Protein AF-A0A6B0T8A2-F1 (afdb_monomer_lite)

Secondary structure (DSSP, 8-state):
-EEEEEEE-TTS--HHHHHHHHHHHT--S--EEEESTTSSSHHHHHHHHHHHHHHHH-SSPPPGGGB-TTSSB--TT-EEEEE-TTS-EEEEETHHHHHHH--

Organism: NCBI:txid2692199

Sequence (103 aa):
MEVRAYVYDSSAPAEHVEAVLDRLEDRPEEINYVDIDAAETRADGRREAMLTVKNAVGIGTPPDELYGPDGRPDLTVGALITEEPTGRRSLHVGTEALDALDT

pLDDT: mean 89.88, std 5.07, range [67.5, 96.25]

Structure (mmCIF, N/CA/C/O backbone):
data_AF-A0A6B0T8A2-F1
#
_entry.id   AF-A0A6B0T8A2-F1
#
loop_
_atom_site.group_PDB
_atom_site.id
_atom_site.type_symbol
_atom_site.label_atom_id
_atom_site.label_alt_id
_atom_site.label_comp_id
_atom_site.label_asym_id
_atom_site.label_entity_id
_atom_site.label_seq_id
_atom_site.pdbx_PDB_ins_code
_atom_site.Cartn_x
_atom_site.Cartn_y
_atom_site.Cartn_z
_atom_site.occupancy
_atom_site.B_iso_or_equiv
_atom_site.auth_seq_id
_atom_site.auth_comp_id
_atom_site.auth_asym_id
_atom_site.auth_atom_id
_atom_site.pdbx_PDB_model_num
ATOM 1 N N . MET A 1 1 ? -9.559 2.250 12.500 1.00 84.31 1 MET A N 1
ATOM 2 C CA . MET A 1 1 ? -8.467 2.380 11.526 1.00 84.31 1 MET A CA 1
ATOM 3 C C . MET A 1 1 ? -9.101 2.544 10.156 1.00 84.31 1 MET A C 1
ATOM 5 O O . MET A 1 1 ? -10.008 1.782 9.861 1.00 84.31 1 MET A O 1
ATOM 9 N N . GLU A 1 2 ? -8.692 3.542 9.378 1.00 91.19 2 GLU A N 1
ATOM 10 C CA . GLU A 1 2 ? -9.204 3.806 8.022 1.00 91.19 2 GLU A CA 1
ATOM 11 C C . GLU A 1 2 ? -8.098 3.560 6.992 1.00 91.19 2 GLU A C 1
ATOM 13 O O . GLU A 1 2 ? -6.938 3.913 7.235 1.00 91.19 2 GLU A O 1
ATOM 18 N N . VAL A 1 3 ? -8.428 2.953 5.850 1.00 94.19 3 VAL A N 1
ATOM 19 C CA . VAL A 1 3 ? -7.456 2.780 4.758 1.00 94.19 3 VAL A CA 1
ATOM 20 C C . VAL A 1 3 ? -7.380 4.067 3.950 1.00 94.19 3 VAL A C 1
ATOM 22 O O . VAL A 1 3 ? -8.393 4.600 3.513 1.00 94.19 3 VAL A O 1
ATOM 25 N N . ARG A 1 4 ? -6.162 4.572 3.741 1.00 94.38 4 ARG A N 1
ATOM 26 C CA . ARG A 1 4 ? -5.928 5.807 2.981 1.00 94.38 4 ARG A CA 1
ATOM 27 C C . ARG A 1 4 ? -5.414 5.545 1.580 1.00 94.38 4 ARG A C 1
ATOM 29 O O . ARG A 1 4 ? -5.804 6.241 0.648 1.00 94.38 4 ARG A O 1
ATOM 36 N N . ALA A 1 5 ? -4.499 4.594 1.440 1.00 95.50 5 ALA A N 1
ATOM 37 C CA . ALA A 1 5 ? -3.904 4.289 0.154 1.00 95.50 5 ALA A CA 1
ATOM 38 C C . ALA A 1 5 ? -3.405 2.849 0.088 1.00 95.50 5 ALA A C 1
ATOM 40 O O . ALA A 1 5 ? -2.986 2.283 1.100 1.00 95.50 5 ALA A O 1
ATOM 41 N N . TYR A 1 6 ? -3.388 2.307 -1.124 1.00 96.25 6 TYR A N 1
ATOM 42 C CA . TYR A 1 6 ? -2.730 1.051 -1.439 1.00 96.25 6 TYR A CA 1
ATOM 43 C C . TYR A 1 6 ? -1.828 1.238 -2.659 1.00 96.25 6 TYR A C 1
ATOM 45 O O . TYR A 1 6 ? -2.268 1.720 -3.701 1.00 96.25 6 TYR A O 1
ATOM 53 N N . VAL A 1 7 ? -0.548 0.912 -2.500 1.00 96.06 7 VAL A N 1
ATOM 54 C CA . VAL A 1 7 ? 0.508 1.147 -3.491 1.00 96.06 7 VAL A CA 1
ATOM 55 C C . VAL A 1 7 ? 1.042 -0.196 -3.967 1.00 96.06 7 VAL A C 1
ATOM 57 O O . VAL A 1 7 ? 1.454 -0.991 -3.129 1.00 96.06 7 VAL A O 1
ATOM 60 N N . TYR A 1 8 ? 1.060 -0.461 -5.273 1.00 95.00 8 TYR A N 1
ATOM 61 C CA . TYR A 1 8 ? 1.448 -1.767 -5.823 1.00 95.00 8 TYR A CA 1
ATOM 62 C C . TYR A 1 8 ? 1.949 -1.673 -7.278 1.00 95.00 8 TYR A C 1
ATOM 64 O O . TYR A 1 8 ? 1.859 -0.619 -7.908 1.00 95.00 8 TYR A O 1
ATOM 72 N N . ASP A 1 9 ? 2.514 -2.764 -7.807 1.00 94.31 9 ASP A N 1
ATOM 73 C CA . ASP A 1 9 ? 2.845 -2.932 -9.235 1.00 94.31 9 ASP A CA 1
ATOM 74 C C . ASP A 1 9 ? 2.001 -4.073 -9.826 1.00 94.31 9 ASP A C 1
ATOM 76 O O . ASP A 1 9 ? 2.259 -5.250 -9.556 1.00 94.31 9 ASP A O 1
ATOM 80 N N . SER A 1 10 ? 0.988 -3.738 -10.632 1.00 92.50 10 SER A N 1
ATOM 81 C CA . SER A 1 10 ? 0.062 -4.720 -11.221 1.00 92.50 10 SER A CA 1
ATOM 82 C C . SER A 1 10 ? 0.662 -5.565 -12.348 1.00 92.50 10 SER A C 1
ATOM 84 O O . SER A 1 10 ? 0.056 -6.552 -12.766 1.00 92.50 10 SER A O 1
ATOM 86 N N . SER A 1 11 ? 1.862 -5.246 -12.837 1.00 90.94 11 SER A N 1
ATOM 87 C CA . SER A 1 11 ? 2.492 -6.042 -13.901 1.00 90.94 11 SER A CA 1
ATOM 88 C C . SER A 1 11 ? 3.146 -7.333 -13.401 1.00 90.94 11 SER A C 1
ATOM 90 O O . SER A 1 11 ? 3.430 -8.231 -14.196 1.00 90.94 11 SER A O 1
ATOM 92 N N . ALA A 1 12 ? 3.431 -7.410 -12.099 1.00 87.00 12 ALA A N 1
ATOM 93 C CA . ALA A 1 12 ? 4.010 -8.578 -11.445 1.00 87.00 12 ALA A CA 1
ATOM 94 C C . ALA A 1 12 ? 3.575 -8.645 -9.966 1.00 87.00 12 ALA A C 1
ATOM 96 O O . ALA A 1 12 ? 4.432 -8.608 -9.079 1.00 87.00 12 ALA A O 1
ATOM 97 N N . PRO A 1 13 ? 2.260 -8.715 -9.683 1.00 86.75 13 PRO A N 1
ATOM 98 C CA . PRO A 1 13 ? 1.762 -8.683 -8.319 1.00 86.75 13 PRO A CA 1
ATOM 99 C C . PRO A 1 13 ? 2.146 -9.969 -7.588 1.00 86.75 13 PRO A C 1
ATOM 101 O O . PRO A 1 13 ? 2.055 -11.072 -8.135 1.00 86.75 13 PRO A O 1
ATOM 104 N N . ALA A 1 14 ? 2.561 -9.834 -6.330 1.00 89.38 14 ALA A N 1
ATOM 105 C CA . ALA A 1 14 ? 2.639 -10.976 -5.431 1.00 89.38 14 ALA A CA 1
ATOM 106 C C . ALA A 1 14 ? 1.231 -11.544 -5.156 1.00 89.38 14 ALA A C 1
ATOM 108 O O . ALA A 1 14 ? 0.240 -10.820 -5.226 1.00 89.38 14 ALA A O 1
ATOM 109 N N . GLU A 1 15 ? 1.140 -12.832 -4.808 1.00 88.56 15 GLU A N 1
ATOM 110 C CA . GLU A 1 15 ? -0.141 -13.554 -4.663 1.00 88.56 15 GLU A CA 1
ATOM 111 C C . GLU A 1 15 ? -1.134 -12.863 -3.712 1.00 88.56 15 GLU A C 1
ATOM 113 O O . GLU A 1 15 ? -2.340 -12.882 -3.938 1.00 88.56 15 GLU A O 1
ATOM 118 N N . HIS A 1 16 ? -0.642 -12.218 -2.652 1.00 89.88 16 HIS A N 1
ATOM 119 C CA . HIS A 1 16 ? -1.483 -11.537 -1.666 1.00 89.88 16 HIS A CA 1
ATOM 120 C C . HIS A 1 16 ? -2.018 -10.174 -2.127 1.00 89.88 16 HIS A C 1
ATOM 122 O O . HIS A 1 16 ? -2.934 -9.663 -1.492 1.00 89.88 16 HIS A O 1
ATOM 128 N N . VAL A 1 17 ? -1.481 -9.575 -3.196 1.00 92.12 17 VAL A N 1
ATOM 129 C CA . VAL A 1 17 ? -1.916 -8.253 -3.688 1.00 92.12 17 VAL A CA 1
ATOM 130 C C . VAL A 1 17 ? -3.359 -8.302 -4.179 1.00 92.12 17 VAL A C 1
ATOM 132 O O . VAL A 1 17 ? -4.146 -7.426 -3.835 1.00 92.12 17 VAL A O 1
ATOM 135 N N . GLU A 1 18 ? -3.728 -9.351 -4.917 1.00 91.50 18 GLU A N 1
ATOM 136 C CA . GLU A 1 18 ? -5.107 -9.556 -5.381 1.00 91.50 18 GLU A CA 1
ATOM 137 C C . GLU A 1 18 ? -6.065 -9.675 -4.186 1.00 91.50 18 GLU A C 1
ATOM 139 O O . GLU A 1 18 ? -7.025 -8.921 -4.081 1.00 91.50 18 GLU A O 1
ATOM 144 N N . ALA A 1 19 ? -5.708 -10.491 -3.190 1.00 92.12 19 ALA A N 1
ATOM 145 C CA . ALA A 1 19 ? -6.505 -10.654 -1.975 1.00 92.12 19 ALA A CA 1
ATOM 146 C C . ALA A 1 19 ? -6.640 -9.369 -1.132 1.00 92.12 19 ALA A C 1
ATOM 148 O O . ALA A 1 19 ? -7.611 -9.233 -0.378 1.00 92.12 19 ALA A O 1
ATOM 149 N N . VAL A 1 20 ? -5.661 -8.456 -1.203 1.00 93.75 20 VAL A N 1
ATOM 150 C CA . VAL A 1 20 ? -5.765 -7.120 -0.600 1.00 93.75 20 VAL A CA 1
ATOM 151 C C . VAL A 1 20 ? -6.750 -6.276 -1.400 1.00 93.75 20 VAL A C 1
ATOM 153 O O . VAL A 1 20 ? -7.642 -5.691 -0.797 1.00 93.75 20 VAL A O 1
ATOM 156 N N . LEU A 1 21 ? -6.622 -6.231 -2.728 1.00 93.31 21 LEU A N 1
ATOM 157 C CA . LEU A 1 21 ? -7.521 -5.469 -3.597 1.00 93.31 21 LEU A CA 1
ATOM 158 C C . LEU A 1 21 ? -8.982 -5.902 -3.418 1.00 93.31 21 LEU A C 1
ATOM 160 O O . LEU A 1 21 ? -9.810 -5.040 -3.141 1.00 93.31 21 LEU A O 1
ATOM 164 N N . ASP A 1 22 ? -9.271 -7.207 -3.434 1.00 92.62 22 ASP A N 1
ATOM 165 C CA . ASP A 1 22 ? -10.617 -7.743 -3.176 1.00 92.62 22 ASP A CA 1
ATOM 166 C C . ASP A 1 22 ? -11.184 -7.232 -1.838 1.00 92.62 22 ASP A C 1
ATOM 168 O O . ASP A 1 22 ? -12.306 -6.736 -1.760 1.00 92.62 22 ASP A O 1
ATOM 172 N N . ARG A 1 23 ? -10.389 -7.286 -0.759 1.00 91.38 23 ARG A N 1
ATOM 173 C CA . ARG A 1 23 ? -10.813 -6.792 0.566 1.00 91.38 23 ARG A CA 1
ATOM 174 C C . ARG A 1 23 ? -11.039 -5.284 0.604 1.00 91.38 23 ARG A C 1
ATOM 176 O O . ARG A 1 23 ? -11.794 -4.806 1.449 1.00 91.38 23 ARG A O 1
ATOM 183 N N . LEU A 1 24 ? -10.331 -4.531 -0.230 1.00 93.00 24 LEU A N 1
ATOM 184 C CA . LEU A 1 24 ? -10.454 -3.082 -0.314 1.00 93.00 24 LEU A CA 1
ATOM 185 C C . LEU A 1 24 ? -11.679 -2.654 -1.135 1.00 93.00 24 LEU A C 1
ATOM 187 O O . LEU A 1 24 ? -12.230 -1.592 -0.856 1.00 93.00 24 LEU A O 1
ATOM 191 N N . GLU A 1 25 ? -12.148 -3.464 -2.087 1.00 90.44 25 GLU A N 1
ATOM 192 C CA . GLU A 1 25 ? -13.366 -3.177 -2.863 1.00 90.44 25 GLU A CA 1
ATOM 193 C C . GLU A 1 25 ? -14.638 -3.178 -2.002 1.00 90.44 25 GLU A C 1
ATOM 195 O O . GLU A 1 25 ? -15.545 -2.377 -2.230 1.00 90.44 25 GLU A O 1
ATOM 200 N N . ASP A 1 26 ? -14.691 -4.028 -0.976 1.00 87.06 26 ASP A N 1
ATOM 201 C CA . ASP A 1 26 ? -15.822 -4.105 -0.044 1.00 87.06 26 ASP A CA 1
ATOM 202 C C . ASP A 1 26 ? -15.837 -2.973 1.002 1.00 87.06 26 ASP A C 1
ATOM 204 O O . ASP A 1 26 ? -16.767 -2.870 1.814 1.00 87.06 26 ASP A O 1
ATOM 208 N N . ARG A 1 27 ? -14.811 -2.112 1.019 1.00 85.44 27 ARG A N 1
ATOM 209 C CA . ARG A 1 27 ? -14.691 -1.044 2.012 1.00 85.44 27 ARG A CA 1
ATOM 210 C C . ARG A 1 27 ? -15.442 0.223 1.592 1.00 85.44 27 ARG A C 1
ATOM 212 O O . ARG A 1 27 ? -15.331 0.666 0.453 1.00 85.44 27 ARG A O 1
ATOM 219 N N . PRO A 1 28 ? -16.196 0.857 2.510 1.00 84.81 28 PRO A N 1
ATOM 220 C CA . PRO A 1 28 ? -16.937 2.083 2.214 1.00 84.81 28 PRO A CA 1
ATOM 221 C C . PRO A 1 28 ? -16.052 3.338 2.089 1.00 84.81 28 PRO A C 1
ATOM 223 O O . PRO A 1 28 ? -16.571 4.406 1.761 1.00 84.81 28 PRO A O 1
ATOM 226 N N . GLU A 1 29 ? -14.760 3.253 2.413 1.00 87.94 29 GLU A N 1
ATOM 227 C CA . GLU A 1 29 ? -13.838 4.393 2.434 1.00 87.94 29 GLU A CA 1
ATOM 228 C C . GLU A 1 29 ? -13.295 4.748 1.035 1.00 87.94 29 GLU A C 1
ATOM 230 O O . GLU A 1 29 ? -13.137 3.890 0.170 1.00 87.94 29 GLU A O 1
ATOM 235 N N . GLU A 1 30 ? -12.958 6.024 0.807 1.00 88.19 30 GLU A N 1
ATOM 236 C CA . GLU A 1 30 ? -12.290 6.454 -0.430 1.00 88.19 30 GLU A CA 1
ATOM 237 C C . GLU A 1 30 ? -10.792 6.122 -0.353 1.00 88.19 30 GLU A C 1
ATOM 239 O O . GLU A 1 30 ? -10.017 6.800 0.326 1.00 88.19 30 GLU A O 1
ATOM 244 N N . ILE A 1 31 ? -10.393 5.051 -1.040 1.00 93.94 31 ILE A N 1
ATOM 245 C CA . ILE A 1 31 ? -9.023 4.538 -1.032 1.00 93.94 31 ILE A CA 1
ATOM 246 C C . ILE A 1 31 ? -8.265 5.061 -2.251 1.00 93.94 31 ILE A C 1
ATOM 248 O O . ILE A 1 31 ? -8.704 4.910 -3.391 1.00 93.94 31 ILE A O 1
ATOM 252 N N . ASN A 1 32 ? -7.087 5.642 -2.019 1.00 94.38 32 ASN A N 1
ATOM 253 C CA . ASN A 1 32 ? -6.188 6.038 -3.096 1.00 94.38 32 ASN A CA 1
ATOM 254 C C . ASN A 1 32 ? -5.358 4.842 -3.592 1.00 94.38 32 ASN A C 1
ATOM 256 O O . ASN A 1 32 ? -4.443 4.388 -2.900 1.00 94.38 32 ASN A O 1
ATOM 260 N N . TYR A 1 33 ? -5.638 4.357 -4.798 1.00 95.00 33 TYR A N 1
ATOM 261 C CA . TYR A 1 33 ? -4.863 3.292 -5.431 1.00 95.00 33 TYR A CA 1
ATOM 262 C C . TYR A 1 33 ? -3.735 3.882 -6.274 1.00 95.00 33 TYR A C 1
ATOM 264 O O . TYR A 1 33 ? -3.987 4.661 -7.189 1.00 95.00 33 TYR A O 1
ATOM 272 N N . VAL A 1 34 ? -2.496 3.483 -5.988 1.00 95.19 34 VAL A N 1
ATOM 273 C CA . VAL A 1 34 ? -1.323 3.881 -6.772 1.00 95.19 34 VAL A CA 1
ATOM 274 C C . VAL A 1 34 ? -0.709 2.637 -7.394 1.00 95.19 34 VAL A C 1
ATOM 276 O O . VAL A 1 34 ? 0.033 1.908 -6.734 1.00 95.19 34 VAL A O 1
ATOM 279 N N . ASP A 1 35 ? -1.027 2.411 -8.665 1.00 94.31 35 ASP A N 1
ATOM 280 C CA . ASP A 1 35 ? -0.459 1.332 -9.469 1.00 94.31 35 ASP A CA 1
ATOM 281 C C . ASP A 1 35 ? 0.649 1.868 -10.383 1.00 94.31 35 ASP A C 1
ATOM 283 O O . ASP A 1 35 ? 0.455 2.803 -11.163 1.00 94.31 35 ASP A O 1
ATOM 287 N N . ILE A 1 36 ? 1.829 1.261 -10.286 1.00 93.38 36 ILE A N 1
ATOM 288 C CA . ILE A 1 36 ? 2.995 1.633 -11.086 1.00 93.38 36 ILE A CA 1
ATOM 289 C C . ILE A 1 36 ? 2.783 1.372 -12.575 1.00 93.38 36 ILE A C 1
ATOM 291 O O . ILE A 1 36 ? 3.274 2.157 -13.391 1.00 93.38 36 ILE A O 1
ATOM 295 N N . ASP A 1 37 ? 2.123 0.270 -12.933 1.00 93.94 37 ASP A N 1
ATOM 296 C CA . ASP A 1 37 ? 1.981 -0.126 -14.337 1.00 93.94 37 ASP A CA 1
ATOM 297 C C . ASP A 1 37 ? 0.852 0.636 -15.041 1.00 93.94 37 ASP A C 1
ATOM 299 O O . ASP A 1 37 ? 0.923 0.866 -16.246 1.00 93.94 37 ASP A O 1
ATOM 303 N N . ALA A 1 38 ? -0.138 1.119 -14.283 1.00 92.75 38 ALA A N 1
ATOM 304 C CA . ALA A 1 38 ? -1.212 1.968 -14.795 1.00 92.75 38 ALA A CA 1
ATOM 305 C C . ALA A 1 38 ? -0.772 3.411 -15.125 1.00 92.75 38 ALA A C 1
ATOM 307 O O . ALA A 1 38 ? -1.528 4.154 -15.757 1.00 92.75 38 ALA A O 1
ATOM 308 N N . ALA A 1 39 ? 0.422 3.833 -14.699 1.00 92.62 39 ALA A N 1
ATOM 309 C CA . ALA A 1 39 ? 0.939 5.173 -14.966 1.00 92.62 39 ALA A CA 1
ATOM 310 C C . ALA A 1 39 ? 1.379 5.358 -16.432 1.00 92.62 39 ALA A C 1
ATOM 312 O O . ALA A 1 39 ? 1.775 4.411 -17.109 1.00 92.62 39 ALA A O 1
ATOM 313 N N . GLU A 1 40 ? 1.402 6.610 -16.915 1.00 91.31 40 GLU A N 1
ATOM 314 C CA . GLU A 1 40 ? 1.845 6.940 -18.285 1.00 91.31 40 GLU A CA 1
ATOM 315 C C . GLU A 1 40 ? 3.252 6.411 -18.591 1.00 91.31 40 GLU A C 1
ATOM 317 O O . GLU A 1 40 ? 3.536 5.925 -19.689 1.00 91.31 40 GLU A O 1
ATOM 322 N N . THR A 1 41 ? 4.143 6.504 -17.602 1.00 93.44 41 THR A N 1
ATOM 323 C CA . THR A 1 41 ? 5.429 5.825 -17.624 1.00 93.44 41 THR A CA 1
ATOM 324 C C . THR A 1 41 ? 5.674 5.136 -16.298 1.00 93.44 41 THR A C 1
ATOM 326 O O . THR A 1 41 ? 5.352 5.634 -15.219 1.00 93.44 41 THR A O 1
ATOM 329 N N . ARG A 1 42 ? 6.379 4.012 -16.371 1.00 89.56 42 ARG A N 1
ATOM 330 C CA . ARG A 1 42 ? 6.769 3.253 -15.185 1.00 89.56 42 ARG A CA 1
ATOM 331 C C . ARG A 1 42 ? 7.662 4.043 -14.223 1.00 89.56 42 ARG A C 1
ATOM 333 O O . ARG A 1 42 ? 7.700 3.765 -13.028 1.00 89.56 42 ARG A O 1
ATOM 340 N N . ALA A 1 43 ? 8.409 5.019 -14.740 1.00 90.38 43 ALA A N 1
ATOM 341 C CA . ALA A 1 43 ? 9.224 5.907 -13.920 1.00 90.38 43 ALA A CA 1
ATOM 342 C C . ALA A 1 43 ? 8.354 6.878 -13.109 1.00 90.38 43 ALA A C 1
ATOM 344 O O . ALA A 1 43 ? 8.644 7.108 -11.933 1.00 90.38 43 ALA A O 1
ATOM 345 N N . ASP A 1 44 ? 7.285 7.400 -13.714 1.00 92.06 44 ASP A N 1
ATOM 346 C CA . ASP A 1 44 ? 6.318 8.264 -13.038 1.00 92.06 44 ASP A CA 1
ATOM 347 C C . ASP A 1 44 ? 5.509 7.479 -12.004 1.00 92.06 44 ASP A C 1
ATOM 349 O O . ASP A 1 44 ? 5.445 7.905 -10.853 1.00 92.06 44 ASP A O 1
ATOM 353 N N . GLY A 1 45 ? 5.035 6.277 -12.352 1.00 92.25 45 GLY A N 1
ATOM 354 C CA . GLY A 1 45 ? 4.354 5.383 -11.410 1.00 92.25 45 GLY A CA 1
ATOM 355 C C . GLY A 1 45 ? 5.210 5.075 -10.178 1.00 92.25 45 GLY A C 1
ATOM 356 O O . GLY A 1 45 ? 4.783 5.280 -9.045 1.00 92.25 45 GLY A O 1
ATOM 357 N N . ARG A 1 46 ? 6.486 4.701 -10.373 1.00 92.81 46 ARG A N 1
ATOM 358 C CA . ARG A 1 46 ? 7.442 4.499 -9.262 1.00 92.81 46 ARG A CA 1
ATOM 359 C C . ARG A 1 46 ? 7.643 5.756 -8.423 1.00 92.81 46 ARG A C 1
ATOM 361 O O . ARG A 1 46 ? 7.792 5.674 -7.204 1.00 92.81 46 ARG A O 1
ATOM 368 N N . ARG A 1 47 ? 7.709 6.925 -9.062 1.00 93.19 47 ARG A N 1
ATOM 369 C CA . ARG A 1 47 ? 7.89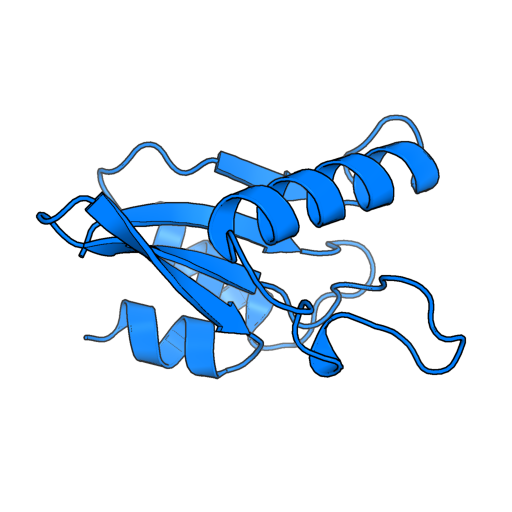3 8.200 -8.367 1.00 93.19 47 ARG A CA 1
ATOM 370 C C . ARG A 1 47 ? 6.689 8.512 -7.488 1.00 93.19 47 ARG A C 1
ATOM 372 O O . ARG A 1 47 ? 6.883 8.862 -6.326 1.00 93.19 47 ARG A O 1
ATOM 379 N N . GLU A 1 48 ? 5.485 8.395 -8.029 1.00 93.69 48 GLU A N 1
ATOM 380 C CA . GLU A 1 48 ? 4.237 8.636 -7.310 1.00 93.69 48 GLU A CA 1
ATOM 381 C C . GLU A 1 48 ? 4.066 7.657 -6.149 1.00 93.69 48 GLU A C 1
ATOM 383 O O . GLU A 1 48 ? 3.849 8.074 -5.011 1.00 93.69 48 GLU A O 1
ATOM 388 N N . ALA A 1 49 ? 4.288 6.372 -6.408 1.00 93.38 49 ALA A N 1
ATOM 389 C CA . ALA A 1 49 ? 4.251 5.324 -5.406 1.00 93.38 49 ALA A CA 1
ATOM 390 C C . ALA A 1 49 ? 5.187 5.616 -4.223 1.00 93.38 49 ALA A C 1
ATOM 392 O O . ALA A 1 49 ? 4.771 5.631 -3.063 1.00 93.38 49 ALA A O 1
ATOM 393 N N . MET A 1 50 ? 6.447 5.958 -4.506 1.00 92.31 50 MET A N 1
ATOM 394 C CA . MET A 1 50 ? 7.413 6.300 -3.462 1.00 92.31 50 MET A CA 1
ATOM 395 C C . MET A 1 50 ? 7.092 7.608 -2.740 1.00 92.31 50 MET A C 1
ATOM 397 O O . MET A 1 50 ? 7.408 7.737 -1.557 1.00 92.31 50 MET A O 1
ATOM 401 N N . LEU A 1 51 ? 6.498 8.594 -3.417 1.00 92.56 51 LEU A N 1
ATOM 402 C CA . LEU A 1 51 ? 6.031 9.819 -2.765 1.00 92.56 51 LEU A CA 1
ATOM 403 C C . LEU A 1 51 ? 4.902 9.509 -1.780 1.00 92.56 51 LEU A C 1
ATOM 405 O O . LEU A 1 51 ? 4.946 9.984 -0.645 1.00 92.56 51 LEU A O 1
ATOM 409 N N . THR A 1 52 ? 3.951 8.667 -2.175 1.00 93.38 52 THR A N 1
ATOM 410 C CA . THR A 1 52 ? 2.842 8.210 -1.330 1.00 93.38 52 THR A CA 1
ATOM 411 C C . THR A 1 52 ? 3.351 7.477 -0.089 1.00 93.38 52 THR A C 1
ATOM 413 O O . THR A 1 52 ? 2.997 7.852 1.030 1.00 93.38 52 THR A O 1
ATOM 416 N N . VAL A 1 53 ? 4.275 6.525 -0.256 1.00 91.69 53 VAL A N 1
ATOM 417 C CA . VAL A 1 53 ? 4.906 5.804 0.864 1.00 91.69 53 VAL A CA 1
ATOM 418 C C . VAL A 1 53 ? 5.660 6.756 1.799 1.00 91.69 53 VAL A C 1
ATOM 420 O O . VAL A 1 53 ? 5.475 6.711 3.016 1.00 91.69 53 VAL A O 1
ATOM 423 N N . LYS A 1 54 ? 6.478 7.671 1.265 1.00 90.19 54 LYS A N 1
ATOM 424 C CA . LYS A 1 54 ? 7.236 8.633 2.090 1.00 90.19 54 LYS A CA 1
ATOM 425 C C . LYS A 1 54 ? 6.326 9.568 2.884 1.00 90.19 54 LYS A C 1
ATOM 427 O O . LYS A 1 54 ? 6.602 9.841 4.050 1.00 90.19 54 LYS A O 1
ATOM 432 N N . ASN A 1 55 ? 5.230 10.021 2.280 1.00 88.50 55 ASN A N 1
ATOM 433 C CA . ASN A 1 55 ? 4.235 10.857 2.950 1.00 88.50 55 ASN A CA 1
ATOM 434 C C . ASN A 1 55 ? 3.479 10.112 4.064 1.00 88.50 55 ASN A C 1
ATOM 436 O O . ASN A 1 55 ? 2.927 10.756 4.957 1.00 88.50 55 ASN A O 1
ATOM 440 N N . ALA A 1 56 ? 3.432 8.778 4.020 1.00 86.31 56 ALA A N 1
ATOM 441 C CA . ALA A 1 56 ? 2.832 7.955 5.065 1.00 86.31 56 ALA A CA 1
ATOM 442 C C . ALA A 1 56 ? 3.795 7.672 6.225 1.00 86.31 56 ALA A C 1
ATOM 444 O O . ALA A 1 56 ? 3.407 7.813 7.381 1.00 86.31 56 ALA A O 1
ATOM 445 N N . VAL A 1 57 ? 5.051 7.324 5.928 1.00 82.00 57 VAL A N 1
ATOM 446 C CA . VAL A 1 57 ? 6.078 7.020 6.945 1.00 82.00 57 VAL A CA 1
ATOM 447 C C . VAL A 1 57 ? 6.486 8.272 7.736 1.00 82.00 57 VAL A C 1
ATOM 449 O O . VAL A 1 57 ? 6.834 8.188 8.914 1.00 82.00 57 VAL A O 1
ATOM 452 N N . GLY A 1 58 ? 6.426 9.456 7.119 1.00 73.75 58 GLY A N 1
ATOM 453 C CA . GLY A 1 58 ? 6.804 10.714 7.760 1.00 73.75 58 GLY A CA 1
ATOM 454 C C . GLY A 1 58 ? 8.319 10.818 7.965 1.00 73.75 58 GLY A C 1
ATOM 455 O O . GLY A 1 58 ? 9.027 11.276 7.072 1.00 73.75 58 GLY A O 1
ATOM 456 N N . ILE A 1 59 ? 8.823 10.407 9.138 1.00 67.50 59 ILE A N 1
ATOM 457 C CA . ILE A 1 59 ? 10.260 10.379 9.466 1.00 67.50 59 ILE A CA 1
ATOM 458 C C . ILE A 1 59 ? 10.717 8.922 9.551 1.00 67.50 59 ILE A C 1
ATOM 460 O O . ILE A 1 59 ? 10.422 8.228 10.520 1.00 67.50 59 ILE A O 1
ATOM 464 N N . GLY A 1 60 ? 11.466 8.474 8.548 1.00 71.31 60 GLY A N 1
ATOM 465 C CA . GLY A 1 60 ? 12.008 7.120 8.486 1.00 71.31 60 GLY A CA 1
ATOM 466 C C . GLY A 1 60 ? 12.401 6.726 7.067 1.00 71.31 60 GLY A C 1
ATOM 467 O O . GLY A 1 60 ? 12.137 7.456 6.108 1.00 71.31 60 GLY A O 1
ATOM 468 N N . THR A 1 61 ? 13.041 5.569 6.944 1.00 79.00 61 THR A N 1
ATOM 469 C CA . THR A 1 61 ? 13.288 4.928 5.649 1.00 79.00 61 THR A CA 1
ATOM 470 C C . THR A 1 61 ? 12.112 3.998 5.349 1.00 79.00 61 THR A C 1
ATOM 472 O O . THR A 1 61 ? 11.667 3.303 6.265 1.00 79.00 61 THR A O 1
ATOM 475 N N . PRO A 1 62 ? 11.580 3.984 4.113 1.00 84.81 62 PRO A N 1
ATOM 476 C CA . PRO A 1 62 ? 10.634 2.955 3.698 1.00 84.81 62 PRO A CA 1
ATOM 477 C C . PRO A 1 62 ? 11.221 1.547 3.907 1.00 84.81 62 PRO A C 1
ATOM 479 O O . PRO A 1 62 ? 12.437 1.406 3.779 1.00 84.81 62 PRO A O 1
ATOM 482 N N . PRO A 1 63 ? 10.394 0.532 4.209 1.00 87.19 63 PRO A N 1
ATOM 483 C CA . PRO A 1 63 ? 10.853 -0.847 4.368 1.00 87.19 63 PRO A CA 1
ATOM 484 C C . PRO A 1 63 ? 11.634 -1.340 3.147 1.00 87.19 63 PRO A C 1
ATOM 486 O O . PRO A 1 63 ? 11.294 -0.994 2.009 1.00 87.19 63 PRO A O 1
ATOM 489 N N . ASP A 1 64 ? 12.674 -2.140 3.388 1.00 88.56 64 ASP A N 1
ATOM 490 C CA . ASP A 1 64 ? 13.550 -2.674 2.339 1.00 88.56 64 ASP A CA 1
ATOM 491 C C . ASP A 1 64 ? 12.778 -3.604 1.387 1.00 88.56 64 ASP A C 1
ATOM 493 O O . ASP A 1 64 ? 13.112 -3.706 0.211 1.00 88.56 64 ASP A O 1
ATOM 497 N N . GLU A 1 65 ? 11.691 -4.212 1.865 1.00 89.44 65 GLU A N 1
ATOM 498 C CA . GLU A 1 65 ? 10.783 -5.083 1.116 1.00 89.44 65 GLU A CA 1
ATOM 499 C C . GLU A 1 65 ? 10.086 -4.390 -0.064 1.00 89.44 65 GLU A C 1
ATOM 501 O O . GLU A 1 65 ? 9.579 -5.065 -0.954 1.00 89.44 65 GLU A O 1
ATOM 506 N N . LEU A 1 66 ? 10.058 -3.053 -0.097 1.00 89.12 66 LEU A N 1
ATOM 507 C CA . LEU A 1 66 ? 9.512 -2.279 -1.221 1.00 89.12 66 LEU A CA 1
ATOM 508 C C . LEU A 1 66 ? 10.504 -2.110 -2.380 1.00 89.12 66 LEU A C 1
ATOM 510 O O . LEU A 1 66 ? 10.181 -1.465 -3.387 1.00 89.12 6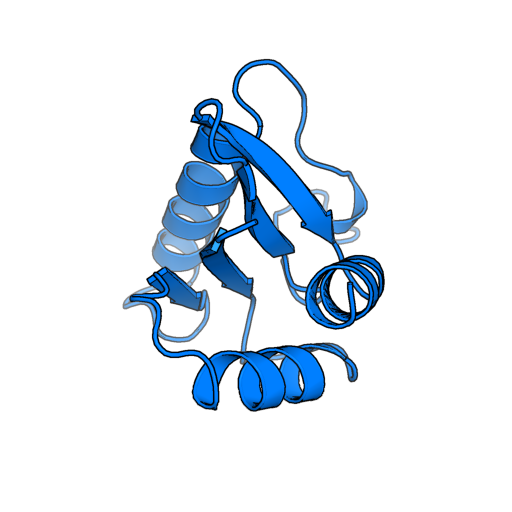6 LEU A O 1
ATOM 514 N N . TYR A 1 67 ? 11.727 -2.607 -2.205 1.00 90.56 67 TYR A N 1
ATOM 515 C CA . TYR A 1 67 ? 12.812 -2.487 -3.158 1.00 90.56 67 TYR A CA 1
ATOM 516 C C . TYR A 1 67 ? 13.197 -3.856 -3.718 1.00 90.56 67 TYR A C 1
ATOM 518 O O . TYR A 1 67 ? 13.401 -4.830 -2.995 1.00 90.56 67 TYR A O 1
ATOM 526 N N . GLY A 1 68 ? 13.401 -3.890 -5.031 1.00 87.62 68 GLY A N 1
ATOM 527 C CA . GLY A 1 68 ? 13.932 -5.046 -5.729 1.00 87.62 68 GLY A CA 1
ATOM 528 C C . GLY A 1 68 ? 15.432 -5.261 -5.469 1.00 87.62 68 GLY A C 1
ATOM 529 O O . GLY A 1 68 ? 16.121 -4.413 -4.892 1.00 87.62 68 GLY A O 1
ATOM 530 N N . PRO A 1 69 ? 15.996 -6.374 -5.971 1.00 86.19 69 PRO A N 1
ATOM 531 C CA . PRO A 1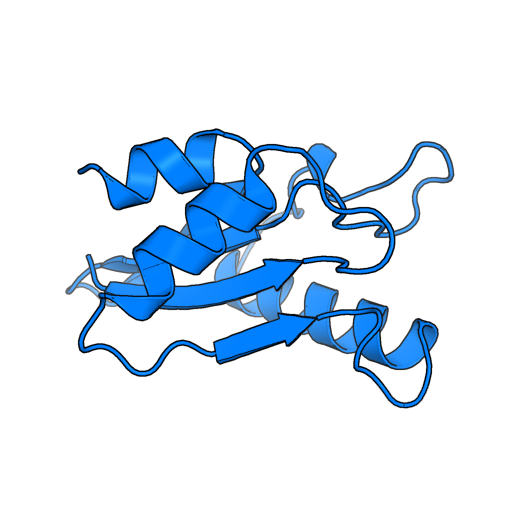 69 ? 17.404 -6.735 -5.770 1.00 86.19 69 PRO A CA 1
ATOM 532 C C . PRO A 1 69 ? 18.402 -5.749 -6.403 1.00 86.19 69 PRO A C 1
ATOM 534 O O . PRO A 1 69 ? 19.587 -5.768 -6.075 1.00 86.19 69 PRO A O 1
ATOM 537 N N . ASP A 1 70 ? 17.947 -4.891 -7.317 1.00 88.00 70 ASP A N 1
ATOM 538 C CA . ASP A 1 70 ? 18.724 -3.809 -7.925 1.00 88.00 70 ASP A CA 1
ATOM 539 C C . ASP A 1 70 ? 18.707 -2.509 -7.092 1.00 88.00 70 ASP A C 1
ATOM 541 O O . ASP A 1 70 ? 19.277 -1.497 -7.513 1.00 88.00 70 ASP A O 1
ATOM 545 N N . GLY A 1 71 ? 18.057 -2.523 -5.922 1.00 84.94 71 GLY A N 1
ATOM 546 C CA . GLY A 1 71 ? 17.893 -1.377 -5.028 1.00 84.94 71 GLY A CA 1
ATOM 547 C C . GLY A 1 71 ? 16.896 -0.339 -5.540 1.00 84.94 71 GLY A C 1
ATOM 548 O O . GLY A 1 71 ? 16.857 0.786 -5.034 1.00 84.94 71 GLY A O 1
ATOM 549 N N . ARG A 1 72 ? 16.110 -0.668 -6.572 1.00 86.75 72 ARG A N 1
ATOM 550 C CA . ARG A 1 72 ? 15.063 0.213 -7.092 1.00 86.75 72 ARG A CA 1
ATOM 551 C C . ARG A 1 72 ? 13.714 -0.165 -6.490 1.00 86.75 72 ARG A C 1
ATOM 553 O O . ARG A 1 72 ? 13.481 -1.344 -6.261 1.00 86.75 72 ARG A O 1
ATOM 560 N N . PRO A 1 73 ? 12.807 0.807 -6.301 1.00 86.62 73 PRO A N 1
ATOM 561 C CA . PRO A 1 73 ? 11.432 0.505 -5.931 1.00 86.62 73 PRO A CA 1
ATOM 562 C C . PRO A 1 73 ? 10.813 -0.425 -6.971 1.00 86.62 73 PRO A C 1
ATOM 564 O O . PRO A 1 73 ? 10.818 -0.090 -8.167 1.00 86.62 73 PRO A O 1
ATOM 567 N N . ASP A 1 74 ? 10.327 -1.574 -6.520 1.00 87.50 74 ASP A N 1
ATOM 568 C CA . ASP A 1 74 ? 9.634 -2.555 -7.349 1.00 87.50 74 ASP A CA 1
ATOM 569 C C . ASP A 1 74 ? 8.176 -2.718 -6.907 1.00 87.50 74 ASP A C 1
ATOM 571 O O . ASP A 1 74 ? 7.319 -2.825 -7.772 1.00 87.50 74 ASP A O 1
ATOM 575 N N . LEU A 1 75 ? 7.889 -2.626 -5.599 1.00 90.06 75 LEU A N 1
ATOM 576 C CA . LEU A 1 75 ? 6.542 -2.555 -5.010 1.00 90.06 75 LEU A CA 1
ATOM 577 C C . LEU A 1 75 ? 5.603 -3.696 -5.440 1.00 90.06 75 LEU A C 1
ATOM 579 O O . LEU A 1 75 ? 4.386 -3.610 -5.277 1.00 90.06 75 LEU A O 1
ATOM 583 N N . THR A 1 76 ? 6.178 -4.796 -5.919 1.00 91.12 76 THR A N 1
ATOM 584 C CA . THR A 1 76 ? 5.470 -6.017 -6.320 1.00 91.12 76 THR A CA 1
ATOM 585 C C . THR A 1 76 ? 4.772 -6.682 -5.136 1.00 91.12 76 THR A C 1
ATOM 587 O O . THR A 1 76 ? 3.716 -7.291 -5.293 1.00 91.12 76 THR A O 1
ATOM 590 N N . VAL A 1 77 ? 5.319 -6.514 -3.928 1.00 91.56 77 VAL A N 1
ATOM 591 C CA . VAL A 1 77 ? 4.720 -6.980 -2.669 1.00 91.56 77 VAL A CA 1
ATOM 592 C C . VAL A 1 77 ? 3.555 -6.111 -2.185 1.00 91.56 77 VAL A C 1
ATOM 594 O O . VAL A 1 77 ? 2.822 -6.534 -1.300 1.00 91.56 77 VAL A O 1
ATOM 597 N N . GLY A 1 78 ? 3.366 -4.913 -2.734 1.00 93.19 78 GLY A N 1
ATOM 598 C CA . GLY A 1 78 ? 2.330 -3.983 -2.298 1.00 93.19 78 GLY A CA 1
ATOM 599 C C . GLY A 1 78 ? 2.553 -3.374 -0.903 1.00 93.19 78 GLY A C 1
ATOM 600 O O . GLY A 1 78 ? 3.211 -3.942 -0.028 1.00 93.19 78 GLY A O 1
ATOM 601 N N . ALA A 1 79 ? 1.986 -2.189 -0.689 1.00 95.12 79 ALA A N 1
ATOM 602 C CA . ALA A 1 79 ? 2.053 -1.457 0.568 1.00 95.12 79 ALA A CA 1
ATOM 603 C C . ALA A 1 79 ? 0.716 -0.788 0.895 1.00 95.12 79 ALA A C 1
ATOM 605 O O . ALA A 1 79 ? 0.208 0.036 0.132 1.00 95.12 79 ALA A O 1
ATOM 606 N N . LEU A 1 80 ? 0.174 -1.115 2.063 1.00 95.56 80 LEU A N 1
ATOM 607 C CA . LEU A 1 80 ? -1.060 -0.563 2.599 1.00 95.56 80 LEU A CA 1
ATOM 608 C C . LEU A 1 80 ? -0.757 0.549 3.594 1.00 95.56 80 LEU A C 1
ATOM 610 O O . LEU A 1 80 ? 0.016 0.376 4.535 1.00 95.56 80 LEU A O 1
ATOM 614 N N . ILE A 1 81 ? -1.410 1.689 3.404 1.00 95.12 81 ILE A N 1
ATOM 615 C CA . ILE A 1 81 ? -1.324 2.829 4.306 1.00 95.12 81 ILE A CA 1
ATOM 616 C C . ILE A 1 81 ? -2.647 2.958 5.040 1.00 95.12 81 ILE A C 1
ATOM 618 O O . ILE A 1 81 ? -3.690 3.218 4.431 1.00 95.12 81 ILE A O 1
ATOM 622 N N . THR A 1 82 ? -2.582 2.840 6.361 1.00 93.88 82 THR A N 1
ATOM 623 C CA . THR A 1 82 ? -3.731 3.054 7.237 1.00 93.88 82 THR A CA 1
ATOM 624 C C . THR A 1 82 ? -3.530 4.272 8.119 1.00 93.88 82 THR A C 1
ATOM 626 O O . THR A 1 82 ? -2.405 4.701 8.385 1.00 93.88 82 THR A O 1
ATOM 629 N N . GLU A 1 83 ? -4.635 4.860 8.559 1.00 92.38 83 GLU A N 1
ATOM 630 C CA . GLU A 1 83 ? -4.644 5.997 9.465 1.00 92.38 83 GLU A CA 1
ATOM 631 C C . GLU A 1 83 ? -5.539 5.710 10.672 1.00 92.38 83 GLU A C 1
ATOM 633 O O . GLU A 1 83 ? -6.681 5.254 10.567 1.00 92.38 83 GLU A O 1
ATOM 638 N N . GLU A 1 84 ? -4.989 5.968 11.851 1.00 90.50 84 GLU A N 1
ATOM 639 C CA . GLU A 1 84 ? -5.710 5.897 13.111 1.00 90.50 84 GLU A CA 1
ATOM 640 C C . GLU A 1 84 ? -6.584 7.143 13.310 1.00 90.50 84 GLU A C 1
ATOM 642 O O . GLU A 1 84 ? -6.252 8.213 12.798 1.00 90.50 84 GLU A O 1
ATOM 647 N N . PRO A 1 85 ? -7.635 7.087 14.151 1.00 87.81 85 PRO A N 1
ATOM 648 C CA . PRO A 1 85 ? -8.464 8.261 14.460 1.00 87.81 85 PRO A CA 1
ATOM 649 C C . PRO A 1 85 ? -7.681 9.453 15.036 1.00 87.81 85 PRO A C 1
ATOM 651 O O . PRO A 1 85 ? -8.141 10.590 14.999 1.00 87.81 85 PRO A O 1
ATOM 654 N N . THR A 1 86 ? -6.491 9.197 15.585 1.00 89.31 86 THR A N 1
ATOM 655 C CA . THR A 1 86 ? -5.564 10.221 16.090 1.00 89.31 86 THR A CA 1
ATOM 656 C C . THR A 1 86 ? -4.755 10.913 14.984 1.00 89.31 86 THR A C 1
ATOM 658 O O . THR A 1 86 ? -3.978 11.816 15.282 1.00 89.31 86 THR A O 1
ATOM 661 N N . GLY A 1 87 ? -4.909 10.494 13.723 1.00 86.50 87 GLY A N 1
ATOM 662 C CA . GLY A 1 87 ? -4.154 10.971 12.562 1.00 86.50 87 GLY A CA 1
ATOM 663 C C . GLY A 1 87 ? -2.797 10.288 12.372 1.00 86.50 87 GLY A C 1
ATOM 664 O O . GLY A 1 87 ? -2.038 10.659 11.477 1.00 86.50 87 GLY A O 1
ATOM 665 N N . ARG A 1 88 ? -2.452 9.301 13.210 1.00 88.19 88 ARG A N 1
ATOM 666 C CA . ARG A 1 88 ? -1.210 8.537 13.060 1.00 88.19 88 ARG A CA 1
ATOM 667 C C . ARG A 1 88 ? -1.333 7.575 11.883 1.00 88.19 88 ARG A C 1
ATOM 669 O O . ARG A 1 88 ? -2.236 6.744 11.870 1.00 88.19 88 ARG A O 1
ATOM 676 N N . ARG A 1 89 ? -0.391 7.661 10.946 1.00 91.12 89 ARG A N 1
ATOM 677 C CA . ARG A 1 89 ? -0.298 6.750 9.804 1.00 91.12 89 ARG A CA 1
ATOM 678 C C . ARG A 1 89 ? 0.610 5.566 10.098 1.00 91.12 89 ARG A C 1
ATOM 680 O O . ARG A 1 89 ? 1.606 5.709 10.812 1.00 91.12 89 ARG A O 1
ATOM 687 N N . SER A 1 90 ? 0.256 4.433 9.515 1.00 91.06 90 SER A N 1
ATOM 688 C CA . SER A 1 90 ? 1.012 3.186 9.556 1.00 91.06 90 SER A CA 1
ATOM 689 C C . SER A 1 90 ? 1.156 2.640 8.141 1.00 91.06 90 SER A C 1
ATOM 691 O O . SER A 1 90 ? 0.279 2.843 7.301 1.00 91.06 90 SER A O 1
ATOM 693 N N . LEU A 1 91 ? 2.275 1.970 7.889 1.00 92.44 91 LEU A N 1
ATOM 694 C CA . LEU A 1 91 ? 2.577 1.308 6.628 1.00 92.44 91 LEU A CA 1
ATOM 695 C C . LEU A 1 91 ? 2.677 -0.192 6.900 1.00 92.44 91 LEU A C 1
ATOM 697 O O . LEU A 1 91 ? 3.437 -0.584 7.781 1.00 92.44 91 LEU A O 1
ATOM 701 N N . HIS A 1 92 ? 1.939 -0.992 6.138 1.00 93.25 92 HIS A N 1
ATOM 702 C CA . HIS A 1 92 ? 1.942 -2.453 6.212 1.00 93.25 92 HIS A CA 1
ATOM 703 C C . HIS A 1 92 ? 2.338 -2.999 4.846 1.00 93.25 92 HIS A C 1
ATOM 705 O O . HIS A 1 92 ? 1.770 -2.585 3.833 1.00 93.25 92 HIS A O 1
ATOM 711 N N . VAL A 1 93 ? 3.333 -3.880 4.796 1.00 92.44 93 VAL A N 1
ATOM 712 C CA . VAL A 1 93 ? 3.930 -4.350 3.540 1.00 92.44 93 VAL A CA 1
ATOM 713 C C . VAL A 1 93 ? 3.700 -5.843 3.385 1.00 92.44 93 VAL A C 1
ATOM 715 O O . VAL A 1 93 ? 3.732 -6.599 4.354 1.00 92.44 93 VAL A O 1
ATOM 718 N N . GLY A 1 94 ? 3.466 -6.291 2.154 1.00 90.88 94 GLY A N 1
ATOM 719 C CA . GLY A 1 94 ? 3.321 -7.714 1.892 1.00 90.88 94 GLY A CA 1
ATOM 720 C C . GLY A 1 94 ? 2.097 -8.315 2.588 1.00 90.88 94 GLY A C 1
ATOM 721 O O . GLY A 1 94 ? 1.001 -7.757 2.544 1.00 90.88 94 GLY A O 1
ATOM 722 N N . THR A 1 95 ? 2.291 -9.447 3.266 1.00 89.88 95 THR A N 1
ATOM 723 C CA . THR A 1 95 ? 1.225 -10.139 4.007 1.00 89.88 95 THR A CA 1
ATOM 724 C C . THR A 1 95 ? 0.711 -9.344 5.204 1.00 89.88 95 THR A C 1
ATOM 726 O O . THR A 1 95 ? -0.462 -9.476 5.535 1.00 89.88 95 THR A O 1
ATOM 729 N N . GLU A 1 96 ? 1.525 -8.455 5.790 1.00 90.69 96 GLU A N 1
ATOM 730 C CA . GLU A 1 96 ? 1.074 -7.595 6.895 1.00 90.69 96 GLU A CA 1
ATOM 731 C C . GLU A 1 96 ? -0.076 -6.673 6.463 1.00 90.69 96 GLU A C 1
ATOM 733 O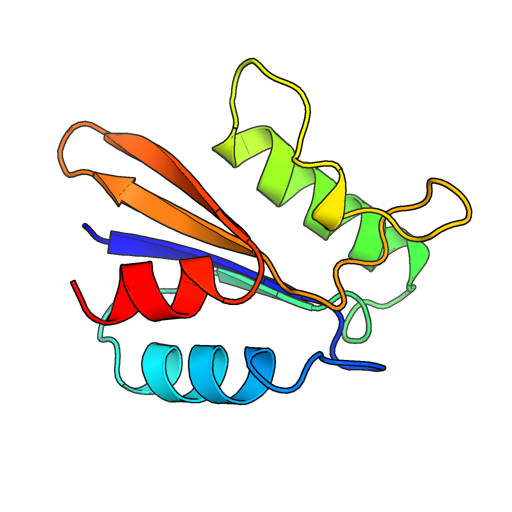 O . GLU A 1 96 ? -0.903 -6.282 7.283 1.00 90.69 96 GLU A O 1
ATOM 738 N N . ALA A 1 97 ? -0.166 -6.340 5.168 1.00 90.75 97 ALA A N 1
ATOM 739 C CA . ALA A 1 97 ? -1.295 -5.590 4.632 1.00 90.75 97 ALA A CA 1
ATOM 740 C C . ALA A 1 97 ? -2.616 -6.359 4.771 1.00 90.75 97 ALA A C 1
ATOM 742 O O . ALA A 1 97 ? -3.633 -5.750 5.086 1.00 90.75 97 ALA A O 1
ATOM 743 N N . LEU A 1 98 ? -2.613 -7.682 4.574 1.00 89.94 98 LEU A N 1
ATOM 744 C CA . LEU A 1 98 ? -3.804 -8.510 4.778 1.00 89.94 98 LEU A CA 1
ATOM 745 C C . LEU A 1 98 ? -4.169 -8.594 6.260 1.00 89.94 98 LEU A C 1
ATOM 747 O O . LEU A 1 98 ? -5.321 -8.354 6.613 1.00 89.94 98 LEU A O 1
ATOM 751 N N . ASP A 1 99 ? -3.184 -8.857 7.121 1.00 90.38 99 ASP A N 1
ATOM 752 C CA . ASP A 1 99 ? -3.397 -8.944 8.570 1.00 90.38 99 ASP A CA 1
ATOM 753 C C . ASP A 1 99 ? -3.999 -7.641 9.133 1.00 90.38 99 ASP A C 1
ATOM 755 O O . ASP A 1 99 ? -4.902 -7.662 9.973 1.00 90.38 99 ASP A O 1
ATOM 759 N N . ALA A 1 100 ? -3.544 -6.490 8.626 1.00 90.31 100 ALA A N 1
ATOM 760 C CA . ALA A 1 100 ? -4.065 -5.180 9.003 1.00 90.31 100 ALA A CA 1
ATOM 761 C C . ALA A 1 100 ? -5.508 -4.928 8.529 1.00 90.31 100 ALA A C 1
ATOM 763 O O . ALA A 1 100 ? -6.209 -4.114 9.129 1.00 90.31 100 ALA A O 1
ATOM 764 N N . LEU A 1 101 ? -5.961 -5.592 7.461 1.00 87.75 101 LEU A N 1
ATOM 765 C CA . LEU A 1 101 ? -7.332 -5.467 6.959 1.00 87.75 101 LEU A CA 1
ATOM 766 C C . LEU A 1 101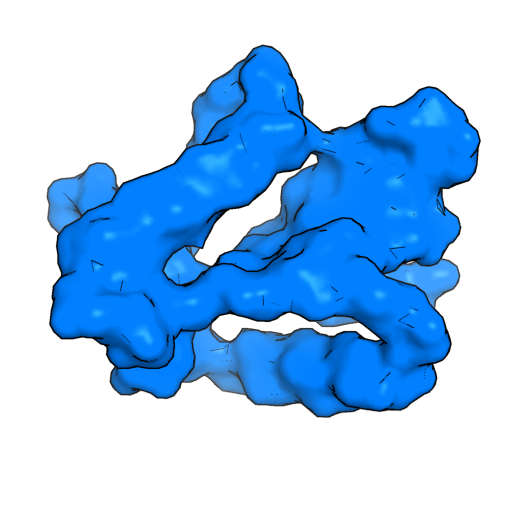 ? -8.325 -6.370 7.691 1.00 87.75 101 LEU A C 1
ATOM 768 O O . LEU A 1 101 ? -9.510 -6.036 7.722 1.00 87.75 101 LEU A O 1
ATOM 772 N N . ASP A 1 102 ? -7.845 -7.469 8.270 1.00 83.19 102 ASP A N 1
ATOM 773 C CA . ASP A 1 102 ? -8.643 -8.435 9.032 1.00 83.19 102 ASP A CA 1
ATOM 774 C C . ASP A 1 102 ? -8.779 -8.058 10.533 1.00 83.19 102 ASP A C 1
ATOM 776 O O . ASP A 1 102 ? -9.429 -8.780 11.294 1.00 83.19 102 ASP A O 1
ATOM 780 N N . THR A 1 103 ? -8.192 -6.928 10.960 1.00 70.38 103 THR A N 1
ATOM 781 C CA . THR A 1 103 ? -8.238 -6.390 12.339 1.00 70.38 103 THR A CA 1
ATOM 782 C C . THR A 1 103 ? -9.280 -5.282 12.504 1.00 70.38 103 THR A C 1
ATOM 784 O O . THR A 1 103 ? -10.024 -5.323 13.513 1.00 70.38 103 THR A O 1
#

Foldseek 3Di:
DAWAEKAAEPVQADPCVVVLVVLVVPDPDDYHYQYLVPDPHNVVSQVVRVVVQCVQVVPDDRDQLQADP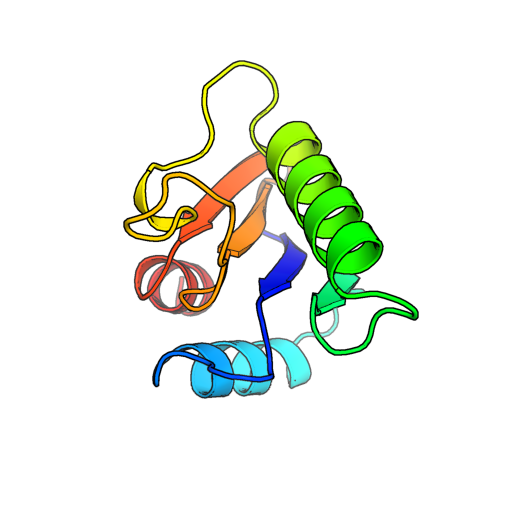VRGGHRNQMWIWDADPVRRIDIATHCSSVVVSVD

Radius of gyration: 12.68 Å; chains: 1; bounding box: 36×24×34 Å